Protein AF-A0A9E0GYB7-F1 (afdb_monomer)

pLDDT: mean 94.37, std 4.3, range [70.5, 98.38]

Foldseek 3Di:
DAQEEEQADDPPPCSVVVLVVQVVPCVLQAQEAAKAKCDDDDPPDDAPPNHPHDHVVVVVVQVVVVFWLDWDWDQDPVGIMIITGGNPPSDDPPPPHHYYHYDYPVSVVSNCVPVNPVNYDD

Nearest PDB structures (foldseek):
  2j41-assembly2_D  TM=8.265E-01  e=1.092E-08  Staphylococcus aureus
  3ney-assembly2_B  TM=8.637E-01  e=1.746E-07  Homo sapiens
  1z6g-assembly1_A  TM=8.012E-01  e=2.119E-07  Plasmodium falciparum 3D7
  1z8f-assembly1_A  TM=8.409E-01  e=6.339E-07  Mycobacterium tuberculosis
  7sqc-assembly1_1C  TM=7.908E-01  e=6.339E-07  Chlamydomonas reinhardtii

Radius of gyration: 14.73 Å; Cα contacts (8 Å, |Δi|>4): 190; chains: 1; bounding box: 36×30×33 Å

Sequence (122 aa):
MPEIAFIMGKSASGKDKIYKNLIEDESLKLNTVILYTTRPMRAGETDGVEYFFVNDETAVKMQESGRIVELREYNTVYGVWKYFTADDGQIDLNSGNRYLVIGTLEAYDKFCEFYGKQHIMP

Mean predicted aligned error: 3.31 Å

Secondary structure (DSSP, 8-state):
--SEEEEE--TTSSHHHHHHHHHT-GGG-EEE-PEEE-SPPPTT--BTTTEEE--HHHHHHHHHTT-EEEEEEEEETTEEEEEEEE-SSS--TTS--EEEEEE-HHHHHHHHHHH-GGGEE-

Solvent-accessible surface area (backbone atoms only — not comparable to full-atom values): 7222 Å² total; per-residue (Å²): 127,54,33,31,40,42,52,62,55,64,88,92,68,53,60,69,60,54,53,52,57,53,66,69,37,68,90,68,57,55,40,78,75,69,33,36,25,44,49,82,84,52,93,89,66,48,80,75,63,74,30,38,70,44,52,65,71,57,52,50,53,38,49,76,69,67,29,52,48,38,80,47,79,42,88,49,100,89,45,75,30,40,39,30,41,62,72,80,64,84,79,49,88,86,74,77,55,36,34,48,46,77,44,42,68,72,44,50,51,31,44,31,71,67,72,35,57,80,39,49,37,115

Structure (mmCIF, N/CA/C/O backbone):
data_AF-A0A9E0GYB7-F1
#
_entry.id   AF-A0A9E0GYB7-F1
#
loop_
_atom_site.group_PDB
_atom_site.id
_atom_site.type_symbol
_atom_site.label_atom_id
_atom_site.label_alt_id
_atom_site.label_comp_id
_atom_site.label_asym_id
_atom_site.label_entity_id
_atom_site.label_seq_id
_atom_site.pdbx_PDB_ins_code
_atom_site.Cartn_x
_atom_site.Cartn_y
_atom_site.Cartn_z
_atom_site.occupancy
_atom_site.B_iso_or_equiv
_atom_site.auth_seq_id
_atom_site.auth_comp_id
_atom_site.auth_asym_id
_atom_site.auth_atom_id
_atom_site.pdbx_PDB_model_num
ATOM 1 N N . MET A 1 1 ? -9.407 8.489 16.984 1.00 70.50 1 MET A N 1
ATOM 2 C CA . MET A 1 1 ? -9.082 7.065 17.231 1.00 70.50 1 MET A CA 1
ATOM 3 C C . MET A 1 1 ? -8.282 6.639 16.018 1.00 70.50 1 MET A C 1
ATOM 5 O O . MET A 1 1 ? -8.698 7.074 14.956 1.00 70.50 1 MET A O 1
ATOM 9 N N . PRO A 1 2 ? -7.166 5.905 16.145 1.00 82.62 2 PRO A N 1
ATOM 10 C CA . PRO A 1 2 ? -6.305 5.631 14.997 1.00 82.62 2 PRO A CA 1
ATOM 11 C C . PRO A 1 2 ? -7.092 4.993 13.850 1.00 82.62 2 PRO A C 1
ATOM 13 O O . PRO A 1 2 ? -7.865 4.058 14.075 1.00 82.62 2 PRO A O 1
ATOM 16 N N . GLU A 1 3 ? -6.921 5.524 12.646 1.00 94.31 3 GLU A N 1
ATOM 17 C CA . GLU A 1 3 ? -7.615 5.083 11.441 1.00 94.31 3 GLU A CA 1
ATOM 18 C C . GLU A 1 3 ? -6.914 3.875 10.807 1.00 94.31 3 GLU A C 1
ATOM 20 O O . GLU A 1 3 ? -7.566 3.050 10.171 1.00 94.31 3 GLU A O 1
ATOM 25 N N . ILE A 1 4 ? -5.601 3.729 11.009 1.00 96.50 4 ILE A N 1
ATOM 26 C CA . ILE A 1 4 ? -4.784 2.665 10.419 1.00 96.50 4 ILE A CA 1
ATOM 27 C C . ILE A 1 4 ? -4.333 1.697 11.515 1.00 96.50 4 ILE A C 1
ATOM 29 O O . ILE A 1 4 ? -3.554 2.063 12.389 1.00 96.50 4 ILE A O 1
ATOM 33 N N . ALA A 1 5 ? -4.769 0.441 11.448 1.00 95.69 5 ALA A N 1
ATOM 34 C CA . ALA A 1 5 ? -4.160 -0.658 12.190 1.00 95.69 5 ALA A CA 1
ATOM 35 C C . ALA A 1 5 ? -3.000 -1.241 11.368 1.00 95.69 5 ALA A C 1
ATOM 37 O O . ALA A 1 5 ? -3.188 -1.624 10.211 1.00 95.69 5 ALA A O 1
ATOM 38 N N . PHE A 1 6 ? -1.803 -1.313 11.950 1.00 95.69 6 PHE A N 1
ATOM 39 C CA . PHE A 1 6 ? -0.584 -1.719 11.256 1.00 95.69 6 PHE A CA 1
ATOM 40 C C . PHE A 1 6 ? -0.004 -3.000 11.855 1.00 95.69 6 PHE A C 1
ATOM 42 O O . PHE A 1 6 ? 0.652 -2.989 12.889 1.00 95.69 6 PHE A O 1
ATOM 49 N N . ILE A 1 7 ? -0.189 -4.123 11.167 1.00 94.88 7 ILE A N 1
ATOM 50 C CA . ILE A 1 7 ? 0.368 -5.410 11.573 1.00 94.88 7 ILE A CA 1
ATOM 51 C C . ILE A 1 7 ? 1.831 -5.485 11.137 1.00 94.88 7 ILE A C 1
ATOM 53 O O . ILE A 1 7 ? 2.144 -5.632 9.954 1.00 94.88 7 ILE A O 1
ATOM 57 N N . MET A 1 8 ? 2.741 -5.445 12.104 1.00 92.06 8 MET A N 1
ATOM 58 C CA . MET A 1 8 ? 4.177 -5.574 11.860 1.00 92.06 8 MET A CA 1
ATOM 59 C C . MET A 1 8 ? 4.791 -6.772 12.578 1.00 92.06 8 MET A C 1
ATOM 61 O O . MET A 1 8 ? 4.354 -7.202 13.644 1.00 92.06 8 MET A O 1
ATOM 65 N N . GLY A 1 9 ? 5.836 -7.334 11.978 1.00 85.56 9 GLY A N 1
ATOM 66 C CA . GLY A 1 9 ? 6.564 -8.457 12.555 1.00 85.56 9 GLY A CA 1
ATOM 67 C C . GLY A 1 9 ? 7.698 -8.940 11.661 1.00 85.56 9 GLY A C 1
ATOM 68 O O . GLY A 1 9 ? 7.751 -8.638 10.468 1.00 85.56 9 GLY A O 1
ATOM 69 N N . LYS A 1 10 ? 8.616 -9.719 12.243 1.00 80.44 10 LYS A N 1
ATOM 70 C CA . LYS A 1 10 ? 9.673 -10.394 11.477 1.00 80.44 10 LYS A CA 1
ATOM 71 C C . LYS A 1 10 ? 9.066 -11.380 10.472 1.00 80.44 10 LYS A C 1
ATOM 73 O O . LYS A 1 10 ? 7.931 -11.836 10.612 1.00 80.44 10 LYS A O 1
ATOM 78 N N . SER A 1 11 ? 9.841 -11.750 9.454 1.00 76.69 11 SER A N 1
ATOM 79 C CA . SER A 1 11 ? 9.428 -12.823 8.544 1.00 76.69 11 SER A CA 1
ATOM 80 C C . SER A 1 11 ? 9.111 -14.109 9.325 1.00 76.69 11 SER A C 1
ATOM 82 O O . SER A 1 11 ? 9.759 -14.397 10.330 1.00 76.69 11 SER A O 1
ATOM 84 N N . ALA A 1 12 ? 8.093 -14.849 8.876 1.00 78.31 12 ALA A N 1
ATOM 85 C CA . ALA A 1 12 ? 7.571 -16.062 9.516 1.00 78.31 12 ALA A CA 1
ATOM 86 C C . ALA A 1 12 ? 7.000 -15.907 10.948 1.00 78.31 12 ALA A C 1
ATOM 88 O O . ALA A 1 12 ? 6.787 -16.907 11.626 1.00 78.31 12 ALA A O 1
ATOM 89 N N . SER A 1 13 ? 6.670 -14.691 11.407 1.00 85.06 13 SER A N 1
ATOM 90 C CA . SER A 1 13 ? 6.061 -14.469 12.735 1.00 85.06 13 SER A CA 1
ATOM 91 C C . SER A 1 13 ? 4.554 -14.767 12.829 1.00 85.06 13 SER A C 1
ATOM 93 O O . SER A 1 13 ? 3.957 -14.550 13.879 1.00 85.06 13 SER A O 1
ATOM 95 N N . GLY A 1 14 ? 3.909 -15.207 11.741 1.00 87.75 14 GLY A N 1
ATOM 96 C CA . GLY A 1 14 ? 2.461 -15.468 11.697 1.00 87.75 14 GLY A CA 1
ATOM 97 C C . GLY A 1 14 ? 1.576 -14.251 11.384 1.00 87.75 14 GLY A C 1
ATOM 98 O O . GLY A 1 14 ? 0.353 -14.385 11.371 1.00 87.75 14 GLY A O 1
ATOM 99 N N . LYS A 1 15 ? 2.169 -13.088 11.075 1.00 90.31 15 LYS A N 1
ATOM 100 C CA . LYS A 1 15 ? 1.456 -11.843 10.722 1.00 90.31 15 LYS A CA 1
ATOM 101 C C . LYS A 1 15 ? 0.396 -12.021 9.627 1.00 90.31 15 LYS A C 1
ATOM 103 O O . LYS A 1 15 ? -0.696 -11.483 9.747 1.00 90.31 15 LYS A O 1
ATOM 108 N N . ASP A 1 16 ? 0.674 -12.851 8.625 1.00 90.81 16 ASP A N 1
ATOM 109 C CA . ASP A 1 16 ? -0.228 -13.092 7.495 1.00 90.81 16 ASP A CA 1
ATOM 110 C C . ASP A 1 16 ? -1.506 -13.836 7.931 1.00 90.81 16 ASP A C 1
ATOM 112 O O . ASP A 1 16 ? -2.598 -13.571 7.431 1.00 90.81 16 ASP A O 1
ATOM 116 N N . LYS A 1 17 ? -1.400 -14.726 8.932 1.00 92.56 17 LYS A N 1
ATOM 117 C CA . LYS A 1 17 ? -2.558 -15.428 9.503 1.00 92.56 17 LYS A CA 1
ATOM 118 C C . LYS A 1 17 ? -3.439 -14.485 10.321 1.00 92.56 17 LYS A C 1
ATOM 120 O O . LYS A 1 17 ? -4.659 -14.573 10.225 1.00 92.56 17 LYS A O 1
ATOM 125 N N . ILE A 1 18 ? -2.828 -13.591 11.100 1.00 92.81 18 ILE A N 1
ATOM 126 C CA . ILE A 1 18 ? -3.553 -12.565 11.865 1.00 92.81 18 ILE A CA 1
ATOM 127 C C 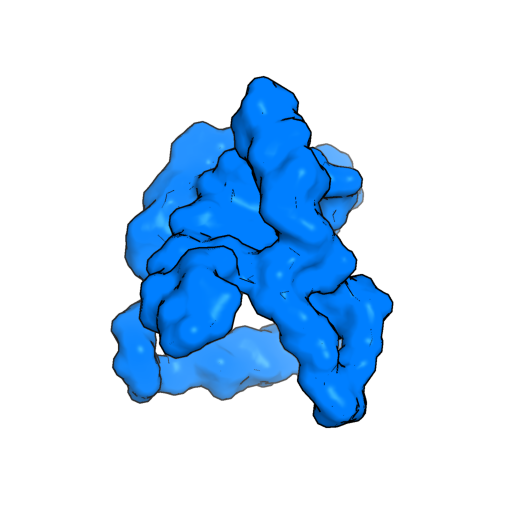. ILE A 1 18 ? -4.256 -11.606 10.906 1.00 92.81 18 ILE A C 1
ATOM 129 O O . ILE A 1 18 ? -5.456 -11.399 11.044 1.00 92.81 18 ILE A O 1
ATOM 133 N N . TYR A 1 19 ? -3.537 -11.097 9.902 1.00 93.81 19 TYR A N 1
ATOM 134 C CA . TYR A 1 19 ? -4.091 -10.220 8.874 1.00 93.81 19 TYR A CA 1
ATOM 135 C C . TYR A 1 19 ? -5.321 -10.844 8.216 1.00 93.81 19 TYR A C 1
ATOM 137 O O . TYR A 1 19 ? -6.384 -10.232 8.210 1.00 93.81 19 TYR A O 1
ATOM 145 N N . LYS A 1 20 ? -5.205 -12.103 7.766 1.00 93.31 20 LYS A N 1
ATOM 146 C CA . LYS A 1 20 ? -6.313 -12.841 7.152 1.00 93.31 20 LYS A CA 1
ATOM 147 C C . LYS A 1 20 ? -7.528 -12.977 8.077 1.00 93.31 20 LYS A C 1
ATOM 149 O O . LYS A 1 20 ? -8.648 -12.742 7.650 1.00 93.31 20 LYS A O 1
ATOM 154 N N . ASN A 1 21 ? -7.315 -13.331 9.341 1.00 94.75 21 ASN A N 1
ATOM 155 C CA . ASN A 1 21 ? -8.425 -13.464 10.283 1.00 94.75 21 ASN A CA 1
ATOM 156 C C . ASN A 1 21 ? -9.128 -12.114 10.548 1.00 94.75 21 ASN A C 1
ATOM 158 O O . ASN A 1 21 ? -10.330 -12.102 10.778 1.00 94.75 21 ASN A O 1
ATOM 162 N N . LEU A 1 22 ? -8.394 -10.992 10.533 1.00 94.69 22 LEU A N 1
ATOM 163 C CA . LEU A 1 22 ? -8.958 -9.656 10.769 1.00 94.69 22 LEU A CA 1
ATOM 164 C C . LEU A 1 22 ? -9.768 -9.138 9.576 1.00 94.69 22 LEU A C 1
ATOM 166 O O . LEU A 1 22 ? -10.806 -8.520 9.782 1.00 94.69 22 LEU A O 1
ATOM 170 N N . ILE A 1 23 ? -9.315 -9.386 8.343 1.00 93.56 23 ILE A N 1
ATOM 171 C CA . ILE A 1 23 ? -10.075 -9.002 7.139 1.00 93.56 23 ILE A CA 1
ATOM 172 C C . ILE A 1 23 ? -11.342 -9.849 6.954 1.00 93.56 23 ILE A C 1
ATOM 174 O O . ILE A 1 23 ? -12.311 -9.365 6.384 1.00 93.56 23 ILE A O 1
ATOM 178 N N . GLU A 1 24 ? -11.346 -11.098 7.435 1.00 94.50 24 GLU A N 1
ATOM 179 C CA . GLU A 1 24 ? -12.515 -11.990 7.380 1.00 94.50 24 GLU A CA 1
ATOM 180 C C . GLU A 1 24 ? -13.596 -11.619 8.415 1.00 94.50 24 GLU A C 1
ATOM 182 O O . GLU A 1 24 ? -14.742 -12.048 8.286 1.00 94.50 24 GLU A O 1
ATOM 187 N N . ASP A 1 25 ? -13.266 -10.813 9.431 1.00 95.25 25 ASP A N 1
ATOM 188 C CA . ASP A 1 25 ? -14.229 -10.322 10.418 1.00 95.25 25 ASP A CA 1
ATOM 189 C C . ASP A 1 25 ? -14.899 -9.023 9.940 1.00 95.25 25 ASP A C 1
ATOM 191 O O . ASP A 1 25 ? -14.461 -7.902 10.221 1.00 95.25 25 ASP A O 1
ATOM 195 N N . GLU A 1 26 ? -16.025 -9.177 9.242 1.00 93.06 26 GLU A N 1
ATOM 196 C CA . GLU A 1 26 ? -16.823 -8.063 8.715 1.00 93.06 26 GLU A CA 1
ATOM 197 C C . GLU A 1 26 ? -17.298 -7.077 9.800 1.00 93.06 26 GLU A C 1
ATOM 199 O O . GLU A 1 26 ? -17.550 -5.902 9.507 1.00 93.06 26 GLU A O 1
ATOM 204 N N . SER A 1 27 ? -17.387 -7.501 11.069 1.00 94.81 27 SER A N 1
ATOM 205 C CA . SER A 1 27 ? -17.790 -6.615 12.170 1.00 94.81 27 SER A CA 1
ATOM 206 C C . SER A 1 27 ? -16.761 -5.510 12.435 1.00 94.81 27 SER A C 1
ATOM 208 O O . SER A 1 27 ? -17.113 -4.421 12.906 1.00 94.81 27 SER A O 1
ATOM 210 N N . LEU A 1 28 ? -15.498 -5.750 12.066 1.00 92.12 28 LEU A N 1
ATOM 211 C CA . LEU A 1 28 ? -14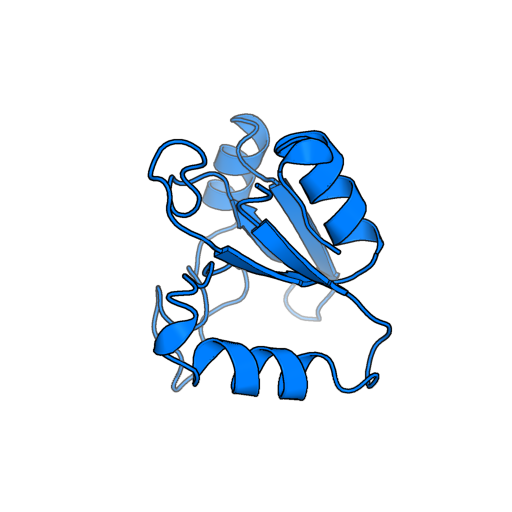.413 -4.785 12.189 1.00 92.12 28 LEU A CA 1
ATOM 212 C C . LEU A 1 28 ? -14.443 -3.724 11.083 1.00 92.12 28 LEU A C 1
ATOM 214 O O . LEU A 1 28 ? -13.872 -2.650 11.282 1.00 92.12 28 LEU A O 1
ATOM 218 N N . LYS A 1 29 ? -15.145 -3.957 9.964 1.00 93.38 29 LYS A N 1
ATOM 219 C CA . LYS A 1 29 ? -15.273 -2.999 8.846 1.00 93.38 29 LYS A CA 1
ATOM 220 C C . LYS A 1 29 ? -13.916 -2.413 8.420 1.00 93.38 29 LYS A C 1
ATOM 222 O O . LYS A 1 29 ? -13.764 -1.194 8.316 1.00 93.38 29 LYS A O 1
ATOM 227 N N . LEU A 1 30 ? -12.915 -3.282 8.286 1.00 94.31 30 LEU A N 1
ATOM 228 C CA . LEU A 1 30 ? -11.555 -2.905 7.914 1.00 94.31 30 LEU A CA 1
ATOM 229 C C . LEU A 1 30 ? -11.425 -2.873 6.394 1.00 94.31 30 LEU A C 1
ATOM 231 O O . LEU A 1 30 ? -11.768 -3.837 5.717 1.00 94.31 30 LEU A O 1
ATOM 235 N N . ASN A 1 31 ? -10.887 -1.778 5.873 1.00 95.00 31 ASN A N 1
ATOM 236 C CA . ASN A 1 31 ? -10.514 -1.656 4.473 1.00 95.00 31 ASN A CA 1
ATOM 237 C C . ASN A 1 31 ? -9.064 -2.108 4.293 1.00 95.00 31 ASN A C 1
ATOM 239 O O . ASN A 1 31 ? -8.193 -1.798 5.109 1.00 95.00 31 ASN A O 1
ATOM 243 N N . THR A 1 32 ? -8.799 -2.842 3.220 1.00 93.44 32 THR A N 1
ATOM 244 C CA . THR A 1 32 ? -7.445 -3.248 2.835 1.00 93.44 32 THR A CA 1
ATOM 245 C C . THR A 1 32 ? -6.854 -2.258 1.845 1.00 93.44 32 THR A C 1
ATOM 247 O O . THR A 1 32 ? -7.585 -1.586 1.124 1.00 93.44 32 THR A O 1
ATOM 250 N N . VAL A 1 33 ? -5.527 -2.206 1.786 1.00 93.88 33 VAL A N 1
ATOM 251 C CA . VAL A 1 33 ? -4.787 -1.349 0.855 1.00 93.88 33 VAL A CA 1
ATOM 252 C C . VAL A 1 33 ? -4.065 -2.239 -0.146 1.00 93.88 33 VAL A C 1
ATOM 254 O O . VAL A 1 33 ? -3.332 -3.146 0.249 1.00 93.88 33 VAL A O 1
ATOM 257 N N . ILE A 1 34 ? -4.284 -1.985 -1.431 1.00 95.38 34 ILE A N 1
ATOM 258 C CA . ILE A 1 34 ? -3.656 -2.699 -2.539 1.00 95.38 34 ILE A CA 1
ATOM 259 C C . ILE A 1 34 ? -2.352 -1.985 -2.884 1.00 95.38 34 ILE A C 1
ATOM 261 O O . ILE A 1 34 ? -2.325 -0.777 -3.127 1.00 95.38 34 ILE A O 1
ATOM 265 N N . LEU A 1 35 ? -1.255 -2.740 -2.880 1.00 95.62 35 LEU A N 1
ATOM 266 C CA . LEU A 1 35 ? 0.075 -2.216 -3.175 1.00 95.62 35 LEU A CA 1
ATOM 267 C C . LEU A 1 35 ? 0.304 -2.127 -4.686 1.00 95.62 35 LEU A C 1
ATOM 269 O O . LEU A 1 35 ? -0.323 -2.820 -5.479 1.00 95.62 35 LEU A O 1
ATOM 273 N N . TYR A 1 36 ? 1.292 -1.337 -5.078 1.00 97.88 36 TYR A N 1
ATOM 274 C CA . TYR A 1 36 ? 1.790 -1.260 -6.442 1.00 97.88 36 TYR A CA 1
ATOM 275 C C . TYR A 1 36 ? 3.031 -2.129 -6.627 1.00 97.88 36 TYR A C 1
ATOM 277 O O . TYR A 1 36 ? 3.819 -2.318 -5.694 1.00 97.88 36 TYR A O 1
ATOM 285 N N . THR A 1 37 ? 3.256 -2.617 -7.848 1.00 98.25 37 THR A N 1
ATOM 286 C CA . THR A 1 37 ? 4.519 -3.262 -8.216 1.00 98.25 37 THR A CA 1
ATOM 287 C C . THR A 1 37 ? 4.938 -2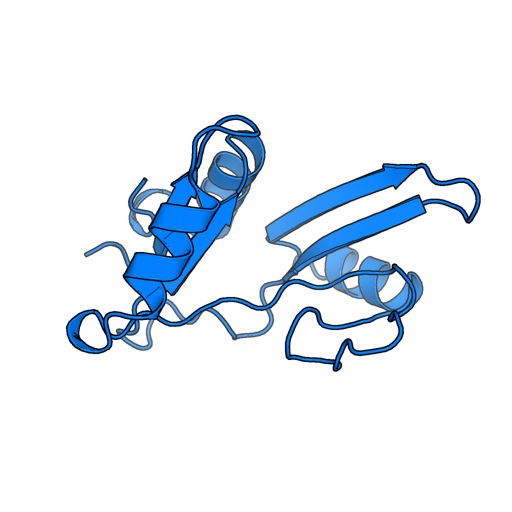.995 -9.658 1.00 98.25 37 THR A C 1
ATOM 289 O O . THR A 1 37 ? 4.094 -2.871 -10.540 1.00 98.25 37 THR A O 1
ATOM 292 N N . THR A 1 38 ? 6.255 -2.949 -9.902 1.00 98.38 38 THR A N 1
ATOM 293 C CA . THR A 1 38 ? 6.831 -2.939 -11.262 1.00 98.38 38 THR A CA 1
ATOM 294 C C . THR A 1 38 ? 7.140 -4.332 -11.807 1.00 98.38 38 THR A C 1
ATOM 296 O O . THR A 1 38 ? 7.560 -4.488 -12.954 1.00 98.38 38 THR A O 1
ATOM 299 N N . ARG A 1 39 ? 6.933 -5.378 -10.997 1.00 97.88 39 ARG A N 1
ATOM 300 C CA . ARG A 1 39 ? 7.052 -6.760 -11.457 1.00 97.88 39 ARG A CA 1
ATOM 301 C C . ARG A 1 39 ? 5.964 -7.049 -12.506 1.00 97.88 39 ARG A C 1
ATOM 303 O O . ARG A 1 39 ? 4.814 -6.696 -12.275 1.00 97.88 39 ARG A O 1
ATOM 310 N N . PRO A 1 40 ? 6.256 -7.800 -13.585 1.00 97.25 40 PRO A N 1
ATOM 311 C CA . PRO A 1 40 ? 5.218 -8.302 -14.484 1.00 97.25 40 PRO A CA 1
ATOM 312 C C . PRO A 1 40 ? 4.184 -9.178 -13.760 1.00 97.25 40 PRO A C 1
ATOM 314 O O . PRO A 1 40 ? 4.543 -10.041 -12.949 1.00 97.25 40 PRO A O 1
ATOM 317 N N . MET A 1 41 ? 2.909 -8.995 -14.093 1.00 97.88 41 MET A N 1
ATOM 318 C CA . MET A 1 41 ? 1.804 -9.826 -13.610 1.00 97.88 41 MET A CA 1
ATOM 319 C C . MET A 1 41 ? 2.026 -11.304 -13.972 1.00 97.88 41 MET A C 1
ATOM 321 O O . MET A 1 41 ? 2.439 -11.631 -15.088 1.00 97.88 41 MET A O 1
ATOM 325 N N . ARG A 1 42 ? 1.787 -12.210 -13.022 1.00 97.25 42 ARG A N 1
ATOM 326 C CA . ARG A 1 42 ? 1.866 -13.666 -13.217 1.00 97.25 42 ARG A CA 1
ATOM 327 C C . ARG A 1 42 ? 0.509 -14.227 -13.625 1.00 97.25 42 ARG A C 1
ATOM 329 O O . ARG A 1 42 ? -0.534 -13.631 -13.384 1.00 97.25 42 ARG A O 1
ATOM 336 N N . ALA A 1 43 ? 0.529 -15.427 -14.199 1.00 97.56 43 ALA A N 1
ATOM 337 C CA . ALA A 1 43 ? -0.692 -16.164 -14.496 1.00 97.56 43 ALA A CA 1
ATOM 338 C C . ALA A 1 43 ? -1.529 -16.371 -13.220 1.00 97.56 43 ALA A C 1
ATOM 340 O O . ALA A 1 43 ? -1.025 -16.904 -12.231 1.00 97.56 43 ALA A O 1
ATOM 341 N N . GLY A 1 44 ? -2.798 -15.965 -13.272 1.00 96.62 44 GLY A N 1
ATOM 342 C CA . GLY A 1 44 ? -3.746 -16.059 -12.160 1.00 96.62 44 GLY A CA 1
ATOM 343 C C . GLY A 1 44 ? -3.836 -14.812 -11.275 1.00 96.62 44 GLY A C 1
ATOM 344 O O . GLY A 1 44 ? -4.754 -14.750 -10.468 1.00 96.62 44 GLY A O 1
ATOM 345 N N . GLU A 1 45 ? -2.943 -13.831 -11.435 1.00 97.19 45 GLU A N 1
ATOM 346 C CA . GLU A 1 45 ? -3.076 -12.519 -10.784 1.00 97.19 45 GLU A CA 1
ATOM 347 C C . GLU A 1 45 ? -4.022 -11.620 -11.593 1.00 97.19 45 GLU A C 1
ATOM 349 O O . GLU A 1 45 ? -4.135 -11.760 -12.815 1.00 97.19 45 GLU A O 1
ATOM 354 N N . THR A 1 46 ? -4.694 -10.697 -10.910 1.00 97.94 46 THR A N 1
ATOM 355 C CA . THR A 1 46 ? -5.563 -9.685 -11.518 1.00 97.94 46 THR A CA 1
ATOM 356 C C . THR A 1 46 ? -5.120 -8.296 -11.070 1.00 97.94 46 THR A C 1
ATOM 358 O O . THR A 1 46 ? -4.900 -8.044 -9.88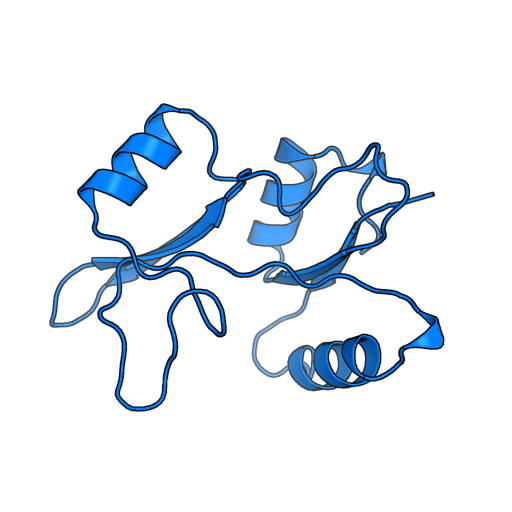5 1.00 97.94 46 THR A O 1
ATOM 361 N N . ASP A 1 47 ? -4.982 -7.380 -12.030 1.00 97.88 47 ASP A N 1
ATOM 362 C CA . ASP A 1 47 ? -4.641 -5.989 -11.735 1.00 97.88 47 ASP A CA 1
ATOM 363 C C . ASP A 1 47 ? -5.703 -5.331 -10.846 1.00 97.88 47 ASP A C 1
ATOM 365 O O . ASP A 1 47 ? -6.903 -5.468 -11.090 1.00 97.88 47 ASP A O 1
ATOM 369 N N . GLY A 1 48 ? -5.250 -4.650 -9.793 1.00 95.69 48 GLY A N 1
ATOM 370 C CA . GLY A 1 48 ? -6.122 -4.050 -8.786 1.00 95.69 48 GLY A CA 1
ATOM 371 C C . GLY A 1 48 ? -6.782 -5.051 -7.836 1.00 95.69 48 GLY A C 1
ATOM 372 O O . GLY A 1 48 ? -7.749 -4.688 -7.171 1.00 95.69 48 GLY A O 1
ATOM 373 N N . VAL A 1 49 ? -6.287 -6.293 -7.764 1.00 94.00 49 VAL A N 1
ATOM 374 C CA . VAL A 1 49 ? -6.682 -7.276 -6.740 1.00 94.00 49 VAL A CA 1
ATOM 375 C C . VAL A 1 49 ? -5.492 -7.601 -5.845 1.00 94.00 49 VAL A C 1
ATOM 377 O O . VAL A 1 49 ? -5.484 -7.222 -4.676 1.00 94.00 49 VAL A O 1
ATOM 380 N N . GLU A 1 50 ? -4.457 -8.254 -6.379 1.00 94.19 50 GLU A N 1
ATOM 381 C CA . GLU A 1 50 ? -3.239 -8.532 -5.606 1.00 94.19 50 GLU A CA 1
ATOM 382 C C . GLU A 1 50 ? -2.312 -7.316 -5.553 1.00 94.19 50 GLU A C 1
ATOM 384 O O . GLU A 1 50 ? -1.767 -6.983 -4.499 1.00 94.19 50 GLU A O 1
ATOM 389 N N . TYR A 1 51 ? -2.132 -6.667 -6.704 1.00 97.44 51 TYR A N 1
ATOM 390 C CA . TYR A 1 51 ?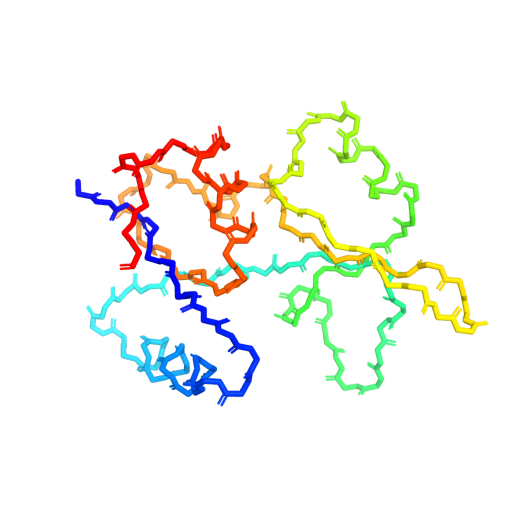 -1.333 -5.460 -6.871 1.00 97.44 51 TYR A CA 1
ATOM 391 C C . TYR A 1 51 ? -1.908 -4.600 -7.994 1.00 97.44 51 TYR A C 1
ATOM 393 O O . TYR A 1 51 ? -2.539 -5.114 -8.917 1.00 97.44 51 TYR A O 1
ATOM 401 N N . PHE A 1 52 ? -1.598 -3.309 -7.967 1.00 98.12 52 PHE A N 1
ATOM 402 C CA . PHE A 1 52 ? -1.579 -2.491 -9.172 1.00 98.12 52 PHE A CA 1
ATOM 403 C C . PHE A 1 52 ? -0.245 -2.693 -9.900 1.00 98.12 52 PHE A C 1
ATOM 405 O O . PHE A 1 52 ? 0.825 -2.333 -9.396 1.00 98.12 52 PHE A O 1
ATOM 412 N N . PHE A 1 53 ? -0.293 -3.294 -11.084 1.00 98.38 53 PHE A N 1
ATOM 413 C CA . PHE A 1 53 ? 0.878 -3.587 -11.900 1.00 98.38 53 PHE A CA 1
ATOM 414 C C . PHE A 1 53 ? 1.191 -2.394 -12.804 1.00 98.38 53 PHE A C 1
ATOM 416 O O . PHE A 1 53 ? 0.463 -2.086 -13.746 1.00 98.38 53 PHE A O 1
ATOM 423 N N . VAL A 1 54 ? 2.305 -1.721 -12.532 1.00 98.12 54 VAL A N 1
ATOM 424 C CA . VAL A 1 54 ? 2.729 -0.511 -13.246 1.00 98.12 54 VAL A CA 1
ATOM 425 C C . VAL A 1 54 ? 4.111 -0.689 -13.865 1.00 98.12 54 VAL A C 1
ATOM 427 O O . VAL A 1 54 ? 4.836 -1.624 -13.549 1.00 98.12 54 VAL A O 1
ATOM 430 N N . ASN A 1 55 ? 4.509 0.208 -14.763 1.00 97.56 55 ASN A N 1
ATOM 431 C CA . ASN A 1 55 ? 5.883 0.249 -15.266 1.00 97.56 55 ASN A CA 1
ATOM 432 C C . ASN A 1 55 ? 6.772 1.165 -14.402 1.00 97.56 55 ASN A C 1
ATOM 434 O O . ASN A 1 55 ? 6.281 1.951 -13.587 1.00 97.56 55 ASN A O 1
ATOM 438 N N . ASP A 1 56 ? 8.092 1.093 -14.600 1.00 96.62 56 ASP A N 1
ATOM 439 C CA . ASP A 1 56 ? 9.044 1.931 -13.858 1.00 96.62 56 ASP A CA 1
ATOM 440 C C . ASP A 1 56 ? 8.823 3.433 -14.081 1.00 96.62 56 ASP A C 1
ATOM 442 O O . ASP A 1 56 ? 8.988 4.209 -13.144 1.00 96.62 56 ASP A O 1
ATOM 446 N N . GLU A 1 57 ? 8.398 3.857 -15.275 1.00 97.62 57 GLU A N 1
ATOM 447 C CA . GLU A 1 57 ? 8.088 5.268 -15.550 1.00 97.62 57 GLU A CA 1
ATOM 448 C C . GLU A 1 57 ? 6.959 5.795 -14.656 1.00 97.62 57 GLU A C 1
ATOM 450 O O . GLU A 1 57 ? 7.024 6.916 -14.153 1.00 97.62 57 GLU A O 1
ATOM 455 N N . THR A 1 58 ? 5.920 4.987 -14.439 1.00 97.12 58 THR A N 1
ATOM 456 C CA . THR A 1 58 ? 4.811 5.327 -13.541 1.00 97.12 58 THR A CA 1
ATOM 457 C C . THR A 1 58 ? 5.278 5.369 -12.091 1.00 97.12 58 THR A C 1
ATOM 459 O O . THR A 1 58 ? 4.942 6.313 -11.377 1.00 97.12 58 THR A O 1
ATOM 462 N N . ALA A 1 59 ? 6.100 4.402 -11.670 1.00 97.06 59 ALA A N 1
ATOM 463 C CA . ALA A 1 59 ? 6.672 4.394 -10.326 1.00 97.06 59 ALA A CA 1
ATOM 464 C C . ALA A 1 59 ? 7.529 5.647 -10.062 1.00 97.06 59 ALA A C 1
ATOM 466 O O . ALA A 1 59 ? 7.369 6.288 -9.025 1.00 97.06 59 ALA A O 1
ATOM 467 N N . VAL A 1 60 ? 8.373 6.051 -11.021 1.00 97.00 60 VAL A N 1
ATOM 468 C CA . VAL A 1 60 ? 9.186 7.277 -10.931 1.00 97.00 60 VAL A CA 1
ATOM 469 C C . VAL A 1 60 ? 8.300 8.514 -10.808 1.00 97.00 60 VAL A C 1
ATOM 471 O O . VAL A 1 60 ? 8.496 9.303 -9.890 1.00 97.00 60 VAL A O 1
ATOM 474 N N . LYS A 1 61 ? 7.270 8.657 -11.651 1.00 97.62 61 LYS A N 1
ATOM 475 C CA . LYS A 1 61 ? 6.334 9.793 -11.566 1.00 97.62 61 LYS A CA 1
ATOM 476 C C . LYS A 1 61 ? 5.634 9.870 -10.208 1.00 97.62 61 LYS A C 1
ATOM 478 O O . LYS A 1 61 ? 5.485 10.956 -9.654 1.00 97.62 61 LYS A O 1
ATOM 483 N N . MET A 1 62 ? 5.214 8.730 -9.653 1.00 96.81 62 MET A N 1
ATOM 484 C CA . MET A 1 62 ? 4.597 8.682 -8.323 1.00 96.81 62 MET A CA 1
ATOM 485 C C . MET A 1 62 ? 5.583 9.095 -7.229 1.00 96.81 62 MET A C 1
ATOM 487 O O . MET A 1 62 ? 5.225 9.884 -6.351 1.00 96.81 62 MET A O 1
ATOM 491 N N . GLN A 1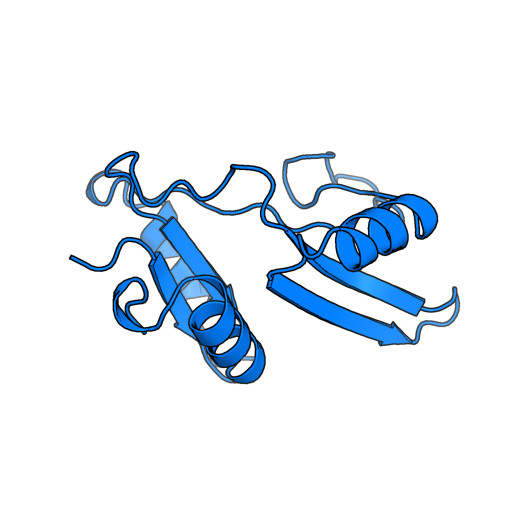 63 ? 6.830 8.631 -7.317 1.00 95.50 63 GLN A N 1
ATOM 492 C CA . GLN A 1 63 ? 7.891 9.011 -6.391 1.00 95.50 63 GLN A CA 1
ATOM 493 C C . GLN A 1 63 ? 8.199 10.512 -6.455 1.00 95.50 63 GLN A C 1
ATOM 495 O O . GLN A 1 63 ? 8.230 11.172 -5.420 1.00 95.50 63 GLN A O 1
ATOM 500 N N . GLU A 1 64 ? 8.368 11.064 -7.659 1.00 96.56 64 GLU A N 1
ATOM 501 C CA . GLU A 1 64 ? 8.626 12.492 -7.891 1.00 96.56 64 GLU A CA 1
ATOM 502 C C . GLU A 1 64 ? 7.469 13.376 -7.415 1.00 96.56 64 GLU A C 1
ATOM 504 O O . GLU A 1 64 ? 7.691 14.481 -6.927 1.00 96.56 64 GLU A O 1
ATOM 509 N N . SER A 1 65 ? 6.233 12.876 -7.497 1.00 96.12 65 SER A N 1
ATOM 510 C CA . SER A 1 65 ? 5.056 13.561 -6.956 1.00 96.12 65 SER A CA 1
ATOM 511 C C . SER A 1 65 ? 4.917 13.467 -5.430 1.00 96.12 65 SER A C 1
ATOM 513 O O . SER A 1 65 ? 3.964 14.011 -4.879 1.00 96.12 65 SER A O 1
ATOM 515 N N . GLY A 1 66 ? 5.831 12.773 -4.741 1.00 94.88 66 GLY A N 1
ATOM 516 C CA . GLY A 1 66 ? 5.793 12.598 -3.287 1.00 94.88 66 GLY A CA 1
ATOM 517 C C . GLY A 1 66 ? 4.660 11.694 -2.799 1.00 94.88 66 GLY A C 1
ATOM 518 O O . GLY A 1 66 ? 4.294 11.761 -1.633 1.00 94.88 66 GLY A O 1
ATOM 519 N N . ARG A 1 67 ? 4.091 10.859 -3.678 1.00 94.00 67 ARG A N 1
ATOM 520 C CA . ARG A 1 67 ? 2.928 10.013 -3.365 1.00 94.00 67 ARG A CA 1
ATOM 521 C C . ARG A 1 67 ? 3.299 8.622 -2.871 1.00 94.00 67 ARG A C 1
ATOM 523 O O . ARG A 1 67 ? 2.408 7.844 -2.572 1.00 94.00 67 ARG A O 1
ATOM 530 N N . ILE A 1 68 ? 4.578 8.261 -2.819 1.00 96.56 68 ILE A N 1
ATOM 531 C CA . ILE A 1 68 ? 4.988 6.950 -2.309 1.00 96.56 68 ILE A CA 1
ATOM 532 C C . ILE A 1 68 ? 5.171 7.031 -0.795 1.00 96.56 68 ILE A C 1
ATOM 534 O O . ILE A 1 68 ? 6.042 7.751 -0.314 1.00 96.56 68 ILE A O 1
ATOM 538 N N . VAL A 1 69 ? 4.370 6.252 -0.067 1.00 96.50 69 VAL A N 1
ATOM 539 C CA . VAL A 1 69 ? 4.434 6.134 1.396 1.00 96.50 69 VAL A CA 1
ATOM 540 C C . VAL A 1 69 ? 5.637 5.284 1.792 1.00 96.50 69 VAL A C 1
ATOM 542 O O . VAL A 1 69 ? 6.444 5.668 2.630 1.00 96.50 69 VAL A O 1
ATOM 545 N N . GLU A 1 70 ? 5.785 4.125 1.154 1.00 95.06 70 GLU A N 1
ATOM 546 C CA . GLU A 1 70 ? 6.885 3.194 1.377 1.00 95.06 70 GLU A CA 1
ATOM 547 C C . GLU A 1 70 ? 7.236 2.483 0.071 1.00 95.06 70 GLU A C 1
ATOM 549 O O . GLU A 1 70 ? 6.340 2.158 -0.703 1.00 95.06 70 GLU A O 1
ATOM 554 N N . LEU A 1 71 ? 8.532 2.256 -0.167 1.00 95.25 71 LEU A N 1
ATOM 555 C CA . LEU A 1 71 ? 9.080 1.594 -1.351 1.00 95.25 71 LEU A CA 1
ATOM 556 C C . LEU A 1 71 ? 10.078 0.518 -0.926 1.00 95.25 71 LEU A C 1
ATOM 558 O O . LEU A 1 71 ? 10.993 0.783 -0.144 1.00 95.25 71 LEU A O 1
ATOM 562 N N . ARG A 1 72 ? 9.965 -0.664 -1.526 1.00 94.50 72 ARG A N 1
ATOM 563 C CA . ARG A 1 72 ? 10.977 -1.721 -1.478 1.00 94.50 72 ARG A CA 1
ATOM 564 C C . ARG A 1 72 ? 11.437 -2.075 -2.872 1.00 94.50 72 ARG A C 1
ATOM 566 O O . ARG A 1 72 ? 10.630 -2.198 -3.791 1.00 94.50 72 ARG A O 1
ATOM 573 N N . GLU A 1 73 ? 12.729 -2.331 -2.991 1.00 96.19 73 GLU A N 1
ATOM 574 C CA . GLU A 1 73 ? 13.356 -2.760 -4.232 1.00 96.19 73 GLU A CA 1
ATOM 575 C C . GLU A 1 73 ? 13.987 -4.139 -4.061 1.00 96.19 73 GLU A C 1
ATOM 57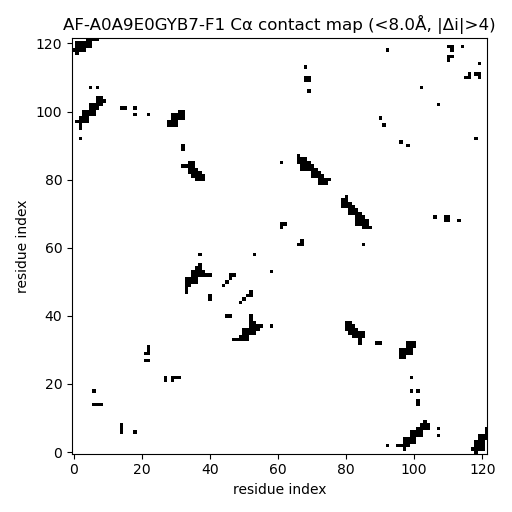7 O O . GLU A 1 73 ? 14.694 -4.410 -3.089 1.00 96.19 73 GLU A O 1
ATOM 582 N N . TYR A 1 74 ? 13.745 -5.013 -5.033 1.00 95.25 74 TYR A N 1
ATOM 583 C CA . TYR A 1 74 ? 14.317 -6.349 -5.087 1.00 95.25 74 TYR A CA 1
ATOM 584 C C . TYR A 1 74 ? 15.124 -6.506 -6.369 1.00 95.25 74 TYR A C 1
ATOM 586 O O . TYR A 1 74 ? 14.583 -6.427 -7.470 1.00 95.25 74 TYR A O 1
ATOM 594 N N . ASN A 1 75 ? 16.422 -6.771 -6.224 1.00 96.62 75 ASN A N 1
ATOM 595 C CA . ASN A 1 75 ? 17.285 -7.121 -7.346 1.00 96.62 75 ASN A CA 1
ATOM 596 C C . ASN A 1 75 ? 16.966 -8.545 -7.812 1.00 96.62 75 ASN A C 1
ATOM 598 O O . ASN A 1 75 ? 17.104 -9.499 -7.046 1.00 96.62 75 ASN A O 1
ATOM 602 N N . THR A 1 76 ? 16.550 -8.692 -9.068 1.00 95.19 76 THR A N 1
ATOM 603 C CA . THR A 1 76 ? 16.248 -9.991 -9.678 1.00 95.19 76 THR A CA 1
ATOM 604 C C . THR A 1 76 ? 17.083 -10.209 -10.936 1.00 95.19 76 THR A C 1
ATOM 606 O O . THR A 1 76 ? 17.694 -9.282 -11.467 1.00 95.19 76 THR A O 1
ATOM 609 N N . VAL A 1 77 ? 17.066 -11.434 -11.467 1.00 95.69 77 VAL A N 1
ATOM 610 C CA . VAL A 1 77 ? 17.695 -11.750 -12.764 1.00 95.69 77 VAL A CA 1
ATOM 611 C C . VAL A 1 77 ? 17.065 -10.994 -13.943 1.00 95.69 77 VAL A C 1
ATOM 613 O O . VAL A 1 77 ? 17.670 -10.915 -15.005 1.00 95.69 77 VAL A O 1
ATOM 616 N N . TYR A 1 78 ? 15.871 -10.424 -13.755 1.00 92.81 78 TYR A N 1
ATOM 617 C CA . TYR A 1 78 ? 15.136 -9.647 -14.754 1.00 92.81 78 TYR A CA 1
ATOM 618 C C . TYR A 1 78 ? 15.223 -8.131 -14.511 1.00 92.81 78 TYR A C 1
ATOM 620 O O . TYR A 1 78 ? 14.464 -7.374 -15.109 1.00 92.81 78 TYR A O 1
ATOM 628 N N . GLY A 1 79 ? 16.117 -7.684 -13.623 1.00 95.00 79 GLY A N 1
ATOM 629 C CA . GLY A 1 79 ? 16.222 -6.291 -13.189 1.00 95.00 79 GLY A CA 1
ATOM 630 C C . GLY A 1 79 ? 15.581 -6.040 -11.824 1.00 95.00 79 GLY A C 1
ATOM 631 O O . GLY A 1 79 ? 15.239 -6.974 -11.090 1.00 95.00 79 GLY A O 1
ATOM 632 N N . VAL A 1 80 ? 15.461 -4.766 -11.456 1.00 97.31 80 VAL A N 1
ATOM 633 C CA . VAL A 1 80 ? 14.920 -4.347 -10.158 1.00 97.31 80 VAL A CA 1
ATOM 634 C C . VAL A 1 80 ? 13.397 -4.363 -10.202 1.00 97.31 80 VAL A C 1
ATOM 636 O O . VAL A 1 80 ? 12.791 -3.708 -11.044 1.00 97.31 80 VAL A O 1
ATOM 639 N N . TRP A 1 81 ? 12.770 -5.082 -9.274 1.00 98.12 81 TRP A N 1
ATOM 640 C CA . TRP A 1 81 ? 11.328 -5.004 -9.052 1.00 98.12 81 TRP A CA 1
ATOM 641 C C . TRP A 1 81 ? 11.033 -4.143 -7.838 1.00 98.12 81 TRP A C 1
ATOM 643 O O . TRP A 1 81 ? 11.564 -4.388 -6.752 1.00 98.12 81 TRP A O 1
ATOM 653 N N . LYS A 1 82 ? 10.154 -3.162 -8.022 1.00 97.81 82 LYS A N 1
ATOM 654 C CA . LYS A 1 82 ? 9.695 -2.266 -6.969 1.00 97.81 82 LYS A CA 1
ATOM 655 C C . LYS A 1 82 ? 8.345 -2.733 -6.446 1.00 97.81 82 LYS A C 1
ATOM 657 O O . LYS A 1 82 ? 7.510 -3.201 -7.220 1.00 97.81 82 LYS A O 1
ATOM 662 N N . TYR A 1 83 ? 8.140 -2.604 -5.146 1.00 96.81 83 TYR A N 1
ATOM 663 C CA . TYR A 1 83 ? 6.858 -2.791 -4.471 1.00 96.81 83 TYR A CA 1
ATOM 664 C C . TYR A 1 83 ? 6.644 -1.592 -3.568 1.00 96.81 83 TYR A C 1
ATOM 666 O O . TYR A 1 83 ? 7.565 -1.225 -2.842 1.00 96.81 83 TYR A O 1
ATOM 674 N N . PHE A 1 84 ? 5.475 -0.969 -3.627 1.00 97.06 84 PHE A N 1
ATOM 675 C CA . PHE A 1 84 ? 5.238 0.242 -2.854 1.00 97.06 84 PHE A CA 1
ATOM 676 C C . PHE A 1 84 ? 3.781 0.443 -2.481 1.00 97.06 84 PHE A C 1
ATOM 678 O O . PHE A 1 84 ? 2.876 -0.034 -3.162 1.00 97.06 84 PHE A O 1
ATOM 685 N N . THR A 1 85 ? 3.568 1.189 -1.401 1.00 96.56 85 THR A N 1
ATOM 686 C CA . THR A 1 85 ? 2.260 1.775 -1.094 1.00 96.56 85 THR A CA 1
ATOM 687 C C . THR A 1 85 ? 2.240 3.209 -1.604 1.00 96.56 85 THR A C 1
ATOM 689 O O . THR A 1 85 ? 3.196 3.954 -1.373 1.00 96.56 85 THR A O 1
ATOM 692 N N . ALA A 1 86 ? 1.166 3.593 -2.289 1.00 96.06 86 ALA A N 1
ATOM 693 C CA . ALA A 1 86 ? 0.975 4.946 -2.790 1.00 96.06 86 ALA A CA 1
ATOM 694 C C . ALA A 1 86 ? -0.210 5.632 -2.099 1.00 96.06 86 ALA A C 1
ATOM 696 O O . ALA A 1 86 ? -1.206 4.992 -1.780 1.00 96.06 86 ALA A O 1
ATOM 697 N N . ASP A 1 87 ? -0.104 6.944 -1.923 1.00 96.00 87 ASP A N 1
ATOM 698 C CA . ASP A 1 87 ? -1.192 7.835 -1.544 1.00 96.00 87 ASP A CA 1
ATOM 699 C C . ASP A 1 87 ? -2.024 8.193 -2.787 1.00 96.00 87 ASP A C 1
ATOM 701 O O . ASP A 1 87 ? -1.893 9.247 -3.426 1.00 96.00 87 ASP A O 1
ATOM 705 N N . ASP A 1 88 ? -2.831 7.226 -3.207 1.00 94.44 88 ASP A N 1
ATOM 706 C CA . ASP A 1 88 ? -3.704 7.278 -4.380 1.00 94.44 88 ASP A CA 1
ATOM 707 C C . ASP A 1 88 ? -5.173 7.580 -4.033 1.00 94.44 88 ASP A C 1
ATOM 709 O O . ASP A 1 88 ? -6.003 7.698 -4.935 1.00 94.44 88 ASP A O 1
ATOM 713 N N . GLY A 1 89 ? -5.474 7.764 -2.744 1.00 94.56 89 GLY A N 1
ATOM 714 C CA . GLY A 1 89 ? -6.823 7.949 -2.213 1.00 94.56 89 GLY A CA 1
ATOM 715 C C . GLY A 1 89 ? -7.458 6.678 -1.643 1.00 94.56 89 GLY A C 1
ATOM 716 O O . GLY A 1 89 ? -8.575 6.757 -1.140 1.00 94.56 89 GLY A O 1
ATOM 717 N N . GLN A 1 90 ? -6.771 5.527 -1.667 1.00 95.38 90 GLN A N 1
ATOM 718 C CA . GLN A 1 90 ? -7.236 4.325 -0.964 1.00 95.38 90 GLN A CA 1
ATOM 719 C C . GLN A 1 90 ? -7.367 4.554 0.547 1.00 95.38 90 GLN A C 1
ATOM 721 O O . GLN A 1 90 ? -8.307 4.055 1.161 1.00 95.38 90 GLN A O 1
ATOM 726 N N . ILE A 1 91 ? -6.439 5.312 1.142 1.00 95.81 91 ILE A N 1
ATOM 727 C CA . ILE A 1 91 ? -6.484 5.715 2.550 1.00 95.81 91 ILE A CA 1
ATOM 728 C C . ILE A 1 91 ? -6.966 7.162 2.630 1.00 95.81 91 ILE A C 1
ATOM 730 O O . ILE A 1 91 ? -6.219 8.095 2.355 1.00 95.81 91 ILE A O 1
ATOM 734 N N . ASP A 1 92 ? -8.204 7.349 3.072 1.00 95.19 92 ASP A N 1
ATOM 735 C CA . ASP A 1 92 ? -8.741 8.655 3.448 1.00 95.19 92 ASP A CA 1
ATOM 736 C C . ASP A 1 92 ? -8.950 8.720 4.964 1.00 95.19 92 ASP A C 1
ATOM 738 O O . ASP A 1 92 ? -9.876 8.099 5.502 1.00 95.19 92 ASP A O 1
ATOM 742 N N . LEU A 1 93 ? -8.102 9.496 5.645 1.00 93.81 93 LEU A N 1
ATOM 743 C CA . LEU A 1 93 ? -8.162 9.714 7.093 1.00 93.81 93 LEU A CA 1
ATOM 744 C C . LEU A 1 93 ? -9.409 10.503 7.538 1.00 93.81 93 LEU A C 1
ATOM 746 O O . LEU A 1 93 ? -9.770 10.458 8.709 1.00 93.81 93 LEU A O 1
ATOM 750 N N . ASN A 1 94 ? -10.096 11.202 6.628 1.00 92.44 94 ASN A N 1
ATOM 751 C CA . ASN A 1 94 ? -11.281 12.008 6.948 1.00 92.44 94 ASN A CA 1
ATOM 752 C C . ASN A 1 94 ? -12.603 11.262 6.721 1.00 92.44 94 ASN A C 1
ATOM 754 O O . ASN A 1 94 ? -13.654 11.714 7.175 1.00 92.44 94 ASN A O 1
ATOM 758 N N . SER A 1 95 ? -12.562 10.114 6.045 1.00 93.00 95 SER A N 1
ATOM 759 C CA . SER A 1 95 ? -13.751 9.312 5.729 1.00 93.00 95 SER A CA 1
ATOM 760 C C . SER A 1 95 ? -14.424 8.677 6.955 1.00 93.00 95 SER A C 1
ATOM 762 O O . SER A 1 95 ? -15.577 8.254 6.879 1.00 93.00 95 SER A O 1
ATOM 764 N N . GLY A 1 96 ? -13.708 8.564 8.081 1.00 91.69 96 GLY A N 1
ATOM 765 C CA . GLY A 1 96 ? -14.128 7.769 9.240 1.00 91.69 96 GLY A CA 1
ATOM 766 C C . GLY A 1 96 ? -13.958 6.255 9.052 1.00 91.69 96 GLY A C 1
ATOM 767 O O . GLY A 1 96 ? -14.327 5.483 9.941 1.00 91.69 96 GLY A O 1
ATOM 768 N N . ASN A 1 97 ? -13.396 5.821 7.920 1.00 94.62 97 ASN A N 1
ATOM 769 C CA . ASN A 1 97 ? -13.053 4.428 7.670 1.00 94.62 97 ASN A CA 1
ATOM 770 C C . ASN A 1 97 ? -11.839 3.990 8.490 1.00 94.62 97 ASN A C 1
ATOM 772 O O . ASN A 1 97 ? -11.008 4.795 8.910 1.00 94.62 97 ASN A O 1
ATOM 776 N N . ARG A 1 98 ? -11.730 2.673 8.679 1.00 95.00 98 ARG A N 1
ATOM 777 C CA . ARG A 1 98 ? -10.564 2.032 9.287 1.00 95.00 98 ARG A CA 1
ATOM 778 C C . ARG A 1 98 ? -9.845 1.182 8.258 1.00 95.00 98 ARG A C 1
ATOM 780 O O . ARG A 1 98 ? -10.500 0.546 7.430 1.00 95.00 98 ARG A O 1
ATOM 787 N N . TYR A 1 99 ? -8.525 1.147 8.344 1.00 96.56 99 TYR A N 1
ATOM 788 C CA . TYR A 1 99 ? -7.651 0.483 7.388 1.00 96.56 99 TYR A CA 1
ATOM 789 C C . TYR A 1 99 ? -6.769 -0.541 8.093 1.00 96.56 99 TYR A C 1
ATOM 791 O O . TYR A 1 99 ? -6.326 -0.310 9.218 1.00 96.56 99 TYR A O 1
ATOM 799 N N . LEU A 1 100 ? -6.502 -1.664 7.431 1.00 96.19 100 LEU A N 1
ATOM 800 C CA . LEU A 1 100 ? -5.560 -2.676 7.895 1.00 96.19 100 LEU A CA 1
ATOM 801 C C . LEU A 1 100 ? -4.381 -2.772 6.928 1.00 96.19 100 LEU A C 1
ATOM 803 O O . LEU A 1 100 ? -4.535 -3.149 5.764 1.00 96.19 100 LEU A O 1
ATOM 807 N N . VAL A 1 101 ? -3.192 -2.480 7.442 1.00 95.12 101 VAL A N 1
ATOM 808 C CA . VAL A 1 101 ? -1.931 -2.531 6.700 1.00 95.12 101 VAL A CA 1
ATOM 809 C C . VAL A 1 101 ? -1.018 -3.573 7.336 1.00 95.12 101 VA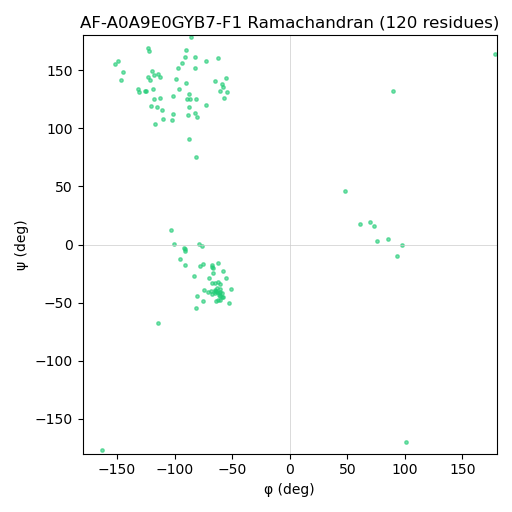L A C 1
ATOM 811 O O . VAL A 1 101 ? -1.036 -3.771 8.547 1.00 95.12 101 VAL A O 1
ATOM 814 N N . ILE A 1 102 ? -0.223 -4.261 6.520 1.00 92.69 102 ILE A N 1
ATOM 815 C CA . ILE A 1 102 ? 0.773 -5.234 6.971 1.00 92.69 102 ILE A CA 1
ATOM 816 C C . ILE A 1 102 ? 2.145 -4.881 6.399 1.00 92.69 102 ILE A C 1
ATOM 818 O O . ILE A 1 102 ? 2.288 -4.632 5.203 1.00 92.69 102 ILE A O 1
ATOM 822 N N . GLY A 1 103 ? 3.178 -4.875 7.241 1.00 90.25 103 GLY A N 1
ATOM 823 C CA . GLY A 1 103 ? 4.510 -4.441 6.822 1.00 90.25 103 GLY A CA 1
ATOM 824 C C . GLY A 1 103 ? 5.644 -4.870 7.747 1.00 90.25 103 GLY A C 1
ATOM 825 O O . GLY A 1 103 ? 5.455 -5.614 8.710 1.00 90.25 103 GLY A O 1
ATOM 826 N N . THR A 1 104 ? 6.858 -4.431 7.415 1.00 89.00 104 THR A N 1
ATOM 827 C CA . THR A 1 104 ? 8.026 -4.542 8.302 1.00 89.00 104 THR A CA 1
ATOM 828 C C . THR A 1 104 ? 8.081 -3.355 9.270 1.00 89.00 104 THR A C 1
ATOM 830 O O . THR A 1 104 ? 7.235 -2.462 9.209 1.00 89.00 104 THR A O 1
ATOM 833 N N . LEU A 1 105 ? 9.074 -3.336 10.164 1.00 90.81 105 LEU A N 1
ATOM 834 C CA . LEU A 1 105 ? 9.298 -2.206 11.075 1.00 90.81 105 LEU A CA 1
ATOM 835 C C . LEU A 1 105 ? 9.663 -0.931 10.305 1.00 90.81 105 LEU A C 1
ATOM 837 O O . LEU A 1 105 ? 9.144 0.138 10.595 1.00 90.81 105 LEU A O 1
ATOM 841 N N . GLU A 1 106 ? 10.485 -1.061 9.267 1.00 91.25 106 GLU A N 1
ATOM 842 C CA . GLU A 1 106 ? 10.882 0.057 8.410 1.00 91.25 106 GLU A CA 1
ATOM 843 C C . GLU A 1 106 ? 9.669 0.651 7.686 1.00 91.25 106 GLU A C 1
ATOM 845 O O . GLU A 1 106 ? 9.560 1.866 7.539 1.00 91.25 106 GLU A O 1
ATOM 850 N N . ALA A 1 107 ? 8.725 -0.199 7.272 1.00 92.62 107 ALA A N 1
ATOM 851 C CA . ALA A 1 107 ? 7.485 0.266 6.668 1.00 92.62 107 ALA A CA 1
ATOM 852 C C . ALA A 1 107 ? 6.588 0.989 7.673 1.00 92.62 107 ALA A C 1
ATOM 854 O O . ALA A 1 107 ? 6.014 2.018 7.335 1.00 92.62 107 ALA A O 1
ATOM 855 N N . TYR A 1 108 ? 6.501 0.501 8.910 1.00 94.94 108 TYR A N 1
ATOM 856 C CA . TYR A 1 108 ? 5.769 1.195 9.966 1.00 94.94 108 TYR A CA 1
ATOM 857 C C . TYR A 1 108 ? 6.314 2.614 10.198 1.00 94.94 108 TYR A C 1
ATOM 859 O O . TYR A 1 108 ? 5.533 3.566 10.263 1.00 94.94 108 TYR A O 1
ATOM 867 N N . ASP A 1 109 ? 7.640 2.772 10.254 1.00 95.62 109 ASP A N 1
ATOM 868 C CA . ASP A 1 109 ? 8.271 4.085 10.417 1.00 95.62 109 ASP A CA 1
ATOM 869 C C . ASP A 1 109 ? 7.927 5.015 9.245 1.00 95.62 109 ASP A C 1
ATOM 871 O O . ASP A 1 109 ? 7.530 6.159 9.463 1.00 95.62 109 ASP A O 1
ATOM 875 N N . LYS A 1 110 ? 7.975 4.506 8.007 1.00 96.50 110 LYS A N 1
ATOM 876 C CA . LYS A 1 110 ? 7.592 5.262 6.802 1.00 96.50 110 LYS A CA 1
ATOM 877 C C . LYS A 1 110 ? 6.128 5.698 6.810 1.00 96.50 110 LYS A C 1
ATOM 879 O O . LYS A 1 110 ? 5.824 6.844 6.490 1.00 96.50 110 LYS A O 1
ATOM 884 N N . PHE A 1 111 ? 5.223 4.827 7.247 1.00 96.75 111 PHE A N 1
ATOM 885 C CA . PHE A 1 111 ? 3.819 5.194 7.427 1.00 96.75 111 PHE A CA 1
ATOM 886 C C . PHE A 1 111 ? 3.645 6.256 8.518 1.00 96.75 111 PHE A C 1
ATOM 888 O O . PHE A 1 111 ? 2.862 7.185 8.334 1.00 96.75 111 PHE A O 1
ATOM 895 N N . CYS A 1 112 ? 4.384 6.167 9.629 1.00 96.81 112 CYS A N 1
ATOM 896 C CA . CYS A 1 112 ? 4.348 7.186 10.680 1.00 96.81 112 CYS A CA 1
ATOM 897 C C . CYS A 1 112 ? 4.881 8.539 10.208 1.00 96.81 112 CYS A C 1
ATOM 899 O O . CYS A 1 112 ? 4.322 9.563 10.597 1.00 96.81 112 CYS A O 1
ATOM 901 N N . GLU A 1 113 ? 5.937 8.552 9.393 1.00 96.81 113 GLU A N 1
ATOM 902 C CA . GLU A 1 113 ? 6.467 9.765 8.764 1.00 96.81 113 GLU A CA 1
ATOM 903 C C . GLU A 1 113 ? 5.439 10.401 7.819 1.00 96.81 113 GLU A C 1
ATOM 905 O O . GLU A 1 113 ? 5.289 11.621 7.819 1.00 96.81 113 GLU A O 1
ATOM 910 N N . PHE A 1 114 ? 4.718 9.584 7.044 1.00 96.50 114 PHE A N 1
ATOM 911 C CA . PHE A 1 114 ? 3.790 10.058 6.018 1.00 96.50 114 PHE A CA 1
ATOM 912 C C . PHE A 1 114 ? 2.420 10.474 6.576 1.00 96.50 114 PHE A C 1
ATOM 914 O O . PHE A 1 114 ? 1.977 11.599 6.362 1.00 96.50 114 PHE A O 1
ATOM 921 N N . TYR A 1 115 ? 1.744 9.580 7.304 1.00 95.69 115 TYR A N 1
ATOM 922 C CA . TYR A 1 115 ? 0.389 9.812 7.819 1.00 95.69 115 TYR A CA 1
ATOM 923 C C . TYR A 1 115 ? 0.372 10.425 9.220 1.00 95.69 115 TYR A C 1
ATOM 925 O O . TYR A 1 115 ? -0.645 10.973 9.627 1.00 95.69 115 TYR A O 1
ATOM 933 N N . GLY A 1 116 ? 1.479 10.363 9.963 1.00 96.44 116 GLY A N 1
ATOM 934 C CA . GLY A 1 116 ? 1.557 10.811 11.350 1.00 96.44 116 GLY A CA 1
ATOM 935 C C . GLY A 1 116 ? 1.223 9.700 12.348 1.00 96.44 116 GLY A C 1
ATOM 936 O O . GLY A 1 116 ? 0.205 9.015 12.256 1.00 96.44 116 GLY A O 1
ATOM 937 N N . LYS A 1 117 ? 2.077 9.547 13.365 1.00 96.12 117 LYS A N 1
ATOM 938 C CA . LYS A 1 117 ? 1.992 8.474 14.373 1.00 96.12 117 LYS A CA 1
ATOM 939 C C . LYS A 1 117 ? 0.643 8.403 15.107 1.00 96.12 117 LYS A C 1
ATOM 941 O O . LYS A 1 117 ? 0.240 7.330 15.532 1.00 96.12 117 LYS A O 1
ATOM 946 N N . GLN A 1 118 ? -0.064 9.521 15.264 1.00 95.75 118 GLN A N 1
ATOM 947 C CA . GLN A 1 118 ? -1.374 9.572 15.924 1.00 95.75 118 GLN A CA 1
ATOM 948 C C . GLN A 1 118 ? -2.491 8.841 15.157 1.00 95.75 118 GLN A C 1
ATOM 950 O O . GLN A 1 118 ? -3.498 8.476 15.765 1.00 95.75 118 GLN A O 1
ATOM 955 N N . HIS A 1 119 ? -2.306 8.619 13.853 1.00 96.12 119 HIS A N 1
ATOM 956 C CA . HIS A 1 119 ? -3.263 7.933 12.981 1.00 96.12 119 HIS A CA 1
ATOM 957 C C . HIS A 1 119 ? -3.019 6.422 12.899 1.00 96.12 119 HIS A C 1
ATOM 959 O O . HIS A 1 119 ? -3.812 5.700 12.296 1.00 96.12 119 HIS A O 1
ATOM 965 N N . ILE A 1 120 ? -1.936 5.929 13.511 1.00 96.50 120 ILE A N 1
ATOM 966 C CA . ILE A 1 120 ? -1.482 4.549 13.358 1.00 96.50 120 ILE A CA 1
ATOM 967 C C . ILE A 1 120 ? -1.513 3.827 14.703 1.00 96.50 120 ILE A C 1
ATOM 969 O O . ILE A 1 120 ? -0.911 4.258 15.686 1.00 96.50 120 ILE A O 1
ATOM 973 N N . MET A 1 121 ? -2.208 2.694 14.728 1.00 94.94 121 MET A N 1
ATOM 974 C CA . MET A 1 121 ? -2.220 1.730 15.817 1.00 94.94 121 MET A CA 1
ATOM 975 C C . MET A 1 121 ? -1.311 0.544 15.455 1.00 94.94 121 MET A C 1
ATOM 977 O O . MET A 1 121 ? -1.649 -0.187 14.522 1.00 94.94 121 MET A O 1
ATOM 981 N N . PRO A 1 122 ? -0.175 0.365 16.150 1.00 90.50 122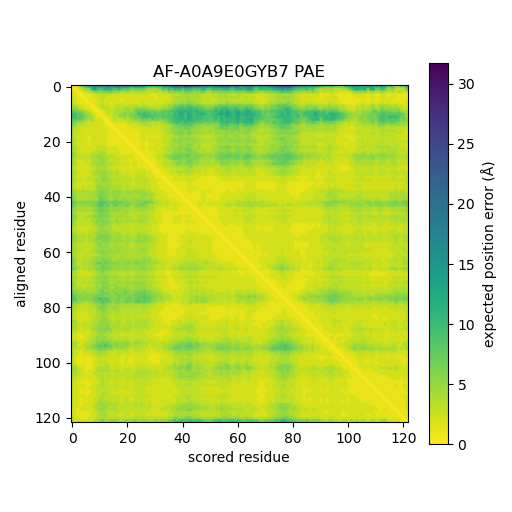 PRO A N 1
ATOM 982 C CA . PRO A 1 122 ? 0.719 -0.776 15.956 1.00 90.50 122 PRO A CA 1
ATOM 983 C C . PRO A 1 122 ? 0.161 -2.097 16.505 1.00 90.50 122 PRO A C 1
ATOM 985 O O . PRO A 1 122 ? -0.705 -2.050 17.412 1.00 90.50 122 PRO A O 1
#